Protein AF-A0A7X0P874-F1 (afdb_monomer_lite)

Secondary structure (DSSP, 8-state):
-EEEEEETTEEEEEEEEETTEEEEEEEESHHHHHHHHHHHHHHHHHHHHHHTPPPPP-HHHHTTT---

Structure (mmCIF, N/CA/C/O backbone):
data_AF-A0A7X0P874-F1
#
_entry.id   AF-A0A7X0P874-F1
#
loop_
_atom_site.group_PDB
_atom_site.id
_atom_site.type_symbol
_atom_site.label_atom_id
_atom_site.label_alt_id
_atom_site.label_comp_id
_atom_site.label_asym_id
_atom_site.label_entity_id
_atom_site.label_seq_id
_atom_site.pdbx_PDB_ins_code
_atom_site.Cartn_x
_atom_site.Cartn_y
_atom_site.Cartn_z
_atom_site.occupancy
_atom_site.B_iso_or_equiv
_atom_site.auth_seq_id
_atom_site.auth_comp_id
_atom_site.auth_asym_id
_atom_site.auth_atom_id
_atom_site.pdbx_PDB_model_num
ATOM 1 N N . MET A 1 1 ? 4.041 -2.588 -8.901 1.00 79.00 1 MET A N 1
ATOM 2 C CA . MET A 1 1 ? 3.088 -1.563 -8.418 1.00 79.00 1 MET A CA 1
ATOM 3 C C . MET A 1 1 ? 2.376 -1.979 -7.123 1.00 79.00 1 MET A C 1
ATOM 5 O O . MET A 1 1 ? 1.924 -3.120 -7.020 1.00 79.00 1 MET A O 1
ATOM 9 N N . TYR A 1 2 ? 2.278 -1.060 -6.154 1.00 84.62 2 TYR A N 1
ATOM 10 C CA . TYR A 1 2 ? 1.495 -1.199 -4.915 1.00 84.62 2 TYR A CA 1
ATOM 11 C C . TYR A 1 2 ? 0.357 -0.174 -4.897 1.00 84.62 2 TYR A C 1
ATOM 13 O O . TYR A 1 2 ? 0.505 0.912 -5.450 1.00 84.62 2 TYR A O 1
ATOM 21 N N . GLU A 1 3 ? -0.751 -0.500 -4.241 1.00 84.94 3 GLU A N 1
ATOM 22 C CA . GLU A 1 3 ? -1.948 0.332 -4.155 1.00 84.94 3 GLU A CA 1
ATOM 23 C C . GLU A 1 3 ? -2.458 0.397 -2.711 1.00 84.94 3 GLU A C 1
ATOM 25 O O . GLU A 1 3 ? -2.361 -0.572 -1.953 1.00 84.94 3 GLU A O 1
ATOM 30 N N . PHE A 1 4 ? -2.987 1.556 -2.319 1.00 86.06 4 PHE A N 1
ATOM 31 C CA . PHE A 1 4 ? -3.524 1.789 -0.983 1.00 86.06 4 PHE A CA 1
ATOM 32 C C . PHE A 1 4 ? -5.047 1.891 -1.043 1.00 86.06 4 PHE A C 1
ATOM 34 O O . PHE A 1 4 ? -5.587 2.787 -1.689 1.00 86.06 4 PHE A O 1
ATOM 41 N N . ALA A 1 5 ? -5.737 0.984 -0.358 1.00 87.19 5 ALA A N 1
ATOM 42 C CA . ALA A 1 5 ? -7.192 0.895 -0.363 1.00 87.19 5 ALA A CA 1
ATOM 43 C C . ALA A 1 5 ? -7.764 1.036 1.051 1.00 87.19 5 ALA A C 1
ATOM 45 O O . ALA A 1 5 ? -7.095 0.765 2.049 1.00 87.19 5 ALA A O 1
ATOM 46 N N . SER A 1 6 ? -9.026 1.445 1.154 1.00 88.44 6 SER A N 1
ATOM 47 C CA . SER A 1 6 ? -9.753 1.486 2.421 1.00 88.44 6 SER A CA 1
ATOM 48 C C . SER A 1 6 ? -11.152 0.899 2.268 1.00 88.44 6 SER A C 1
ATOM 50 O O . SER A 1 6 ? -11.781 0.998 1.217 1.00 88.44 6 SER A O 1
ATOM 52 N N . GLY A 1 7 ? -11.635 0.247 3.322 1.00 89.00 7 GLY A N 1
ATOM 53 C CA . GLY A 1 7 ? -12.935 -0.415 3.332 1.00 89.00 7 GLY A CA 1
ATOM 54 C C . GLY A 1 7 ? -13.356 -0.780 4.749 1.00 89.00 7 GLY A C 1
ATOM 55 O O . GLY A 1 7 ? -12.552 -1.285 5.532 1.00 89.00 7 GLY A O 1
ATOM 56 N N . GLY A 1 8 ? -14.607 -0.478 5.111 1.00 83.69 8 GLY A N 1
ATOM 57 C CA . GLY A 1 8 ? -15.158 -0.822 6.429 1.00 83.69 8 GLY A CA 1
ATOM 58 C C . GLY A 1 8 ? -14.357 -0.271 7.620 1.00 83.69 8 GLY A C 1
ATOM 59 O O . GLY A 1 8 ? -14.274 -0.928 8.652 1.00 83.69 8 GLY A O 1
ATOM 60 N N . GLY A 1 9 ? -13.708 0.892 7.471 1.00 85.12 9 GLY A N 1
ATOM 61 C CA . GLY A 1 9 ? -12.858 1.497 8.511 1.00 85.12 9 GLY A CA 1
ATOM 62 C C . GLY A 1 9 ? -11.454 0.890 8.645 1.00 85.12 9 GLY A C 1
ATOM 63 O O . GLY A 1 9 ? -10.706 1.270 9.545 1.00 85.12 9 GLY A O 1
ATOM 64 N N . THR A 1 10 ? -11.083 -0.029 7.753 1.00 87.44 10 THR A N 1
ATOM 65 C CA . THR A 1 10 ? -9.751 -0.642 7.683 1.00 87.44 10 THR A CA 1
ATOM 66 C C . THR A 1 10 ? -9.025 -0.176 6.427 1.00 87.44 10 THR A C 1
ATOM 68 O O . THR A 1 10 ? -9.656 0.132 5.415 1.00 87.44 10 THR A O 1
ATOM 71 N N . PHE A 1 11 ? -7.699 -0.112 6.500 1.00 89.38 11 PHE A N 1
ATOM 72 C CA . PHE A 1 11 ? -6.829 0.219 5.378 1.00 89.38 11 PHE A CA 1
ATOM 73 C C . PHE A 1 11 ? -6.037 -1.011 4.949 1.00 89.38 11 PHE A C 1
ATOM 75 O O . PHE A 1 11 ? -5.611 -1.804 5.793 1.00 89.38 11 PHE A O 1
ATOM 82 N N . PHE A 1 12 ? -5.836 -1.142 3.644 1.00 88.56 12 PHE A N 1
ATOM 83 C CA . PHE A 1 12 ? -5.227 -2.284 2.979 1.00 88.56 12 PHE A CA 1
ATOM 84 C C . PHE A 1 12 ? -4.120 -1.797 2.050 1.00 88.56 12 PHE A C 1
ATOM 86 O O . PHE A 1 12 ? -4.258 -0.775 1.377 1.00 88.56 12 PHE A O 1
ATOM 93 N N . VAL A 1 13 ? -3.033 -2.553 2.000 1.00 88.31 13 VAL A N 1
ATOM 94 C CA . VAL A 1 13 ? -1.934 -2.359 1.061 1.00 88.31 13 VAL A CA 1
ATOM 95 C C . VAL A 1 13 ? -1.947 -3.533 0.101 1.00 88.31 13 VAL A C 1
ATOM 97 O O . VAL A 1 13 ? -1.697 -4.671 0.502 1.00 88.31 13 VAL A O 1
ATOM 100 N N . LEU A 1 14 ? -2.249 -3.261 -1.159 1.00 90.69 14 LEU A N 1
ATOM 101 C CA . LEU A 1 14 ? -2.408 -4.264 -2.198 1.00 90.69 14 LEU A CA 1
ATOM 102 C C . LEU A 1 14 ? -1.198 -4.243 -3.128 1.00 90.69 14 LEU A C 1
ATOM 104 O O . LEU A 1 14 ? -0.762 -3.185 -3.573 1.00 90.69 14 LEU A O 1
ATOM 108 N N . ARG A 1 15 ? -0.671 -5.414 -3.464 1.00 86.81 15 ARG A N 1
ATOM 109 C CA . ARG A 1 15 ? 0.351 -5.587 -4.492 1.00 86.81 15 ARG A CA 1
ATOM 110 C C . ARG A 1 15 ? -0.306 -6.070 -5.774 1.00 86.81 15 ARG A C 1
ATOM 112 O O . ARG A 1 15 ? -1.032 -7.063 -5.766 1.00 86.81 15 ARG A O 1
ATOM 119 N N . HIS A 1 16 ? -0.019 -5.407 -6.889 1.00 84.12 16 HIS A N 1
ATOM 120 C CA . HIS A 1 16 ? -0.444 -5.896 -8.198 1.00 84.12 16 HIS A CA 1
ATOM 121 C C . HIS A 1 16 ? 0.412 -7.099 -8.604 1.00 84.12 16 HIS A C 1
ATOM 123 O O . HIS A 1 16 ? 1.643 -7.017 -8.616 1.00 84.12 16 HIS A O 1
ATOM 129 N N . VAL A 1 17 ? -0.240 -8.222 -8.909 1.00 85.00 17 VAL A N 1
ATOM 130 C CA . VAL A 1 17 ? 0.426 -9.485 -9.290 1.00 85.00 17 VAL A CA 1
ATOM 131 C C . VAL A 1 17 ? 0.168 -9.874 -10.753 1.00 8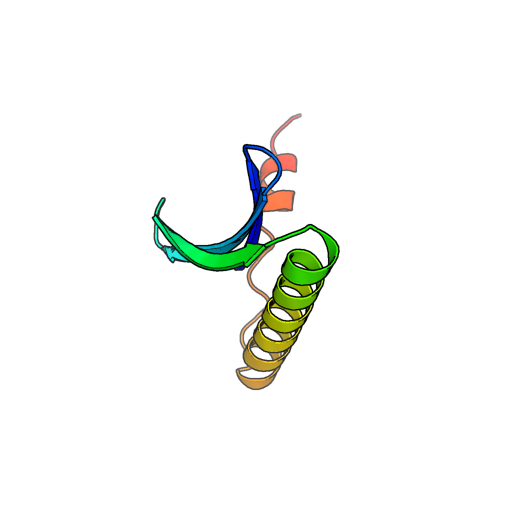5.00 17 VAL A C 1
ATOM 133 O O . V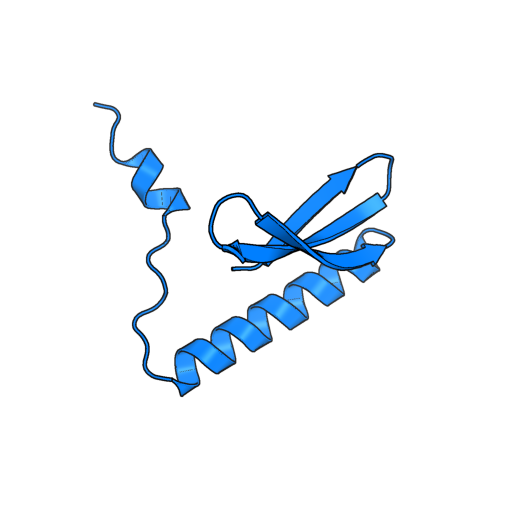AL A 1 17 ? 0.583 -10.945 -11.191 1.00 85.00 17 VAL A O 1
ATOM 136 N N . GLY A 1 18 ? -0.490 -9.001 -11.526 1.00 78.50 18 GLY A N 1
ATOM 137 C CA . GLY A 1 18 ? -0.786 -9.193 -12.949 1.00 78.50 18 GLY A CA 1
ATOM 138 C C . GLY A 1 18 ? -2.282 -9.323 -13.264 1.00 78.50 18 GLY A C 1
ATOM 139 O O . GLY A 1 18 ? -3.068 -9.888 -12.501 1.00 78.50 18 GLY A O 1
ATOM 140 N N . GLY A 1 19 ? -2.695 -8.801 -14.423 1.00 81.19 19 GLY A N 1
ATOM 141 C CA . GLY A 1 19 ? -4.104 -8.768 -14.833 1.00 81.19 19 GLY A CA 1
ATOM 142 C C . GLY A 1 19 ? -4.966 -7.932 -13.878 1.00 81.19 19 GLY A C 1
ATOM 143 O O . GLY A 1 19 ? -4.593 -6.817 -13.528 1.00 81.19 19 GLY A O 1
ATOM 144 N N . ALA A 1 20 ? -6.107 -8.476 -13.446 1.00 77.88 20 ALA A N 1
ATOM 145 C CA . ALA A 1 20 ? -6.993 -7.871 -12.441 1.00 77.88 20 ALA A CA 1
ATOM 146 C C . ALA A 1 20 ? -6.794 -8.467 -11.031 1.00 77.88 20 ALA A C 1
ATOM 148 O O . ALA A 1 20 ? -7.715 -8.455 -10.215 1.00 77.88 20 ALA A O 1
ATOM 149 N N . ARG A 1 21 ? -5.626 -9.068 -10.758 1.00 82.38 21 ARG A N 1
ATOM 150 C CA . ARG A 1 21 ? -5.339 -9.726 -9.479 1.00 82.38 21 ARG A CA 1
ATOM 151 C C . ARG A 1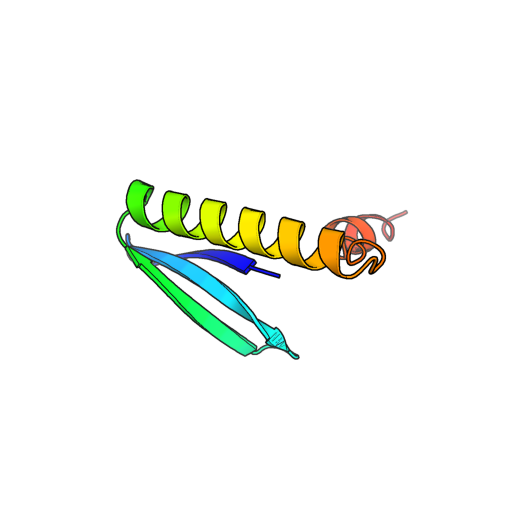 21 ? -4.475 -8.847 -8.588 1.00 82.38 21 ARG A C 1
ATOM 153 O O . ARG A 1 21 ? -3.452 -8.308 -9.013 1.00 82.38 21 ARG A O 1
ATOM 160 N N . TYR A 1 22 ? -4.887 -8.795 -7.331 1.00 84.31 22 TYR A N 1
ATOM 161 C CA . TYR A 1 22 ? -4.217 -8.083 -6.262 1.00 84.31 22 TYR A CA 1
ATOM 162 C C . TYR A 1 22 ? -3.977 -9.041 -5.104 1.00 84.31 22 TYR A C 1
ATOM 164 O O . TYR A 1 22 ? -4.843 -9.853 -4.776 1.00 84.31 22 TYR A O 1
ATOM 172 N N . GLU A 1 23 ? -2.804 -8.938 -4.500 1.00 87.69 23 GLU A N 1
ATOM 173 C CA . GLU A 1 23 ? -2.445 -9.661 -3.287 1.00 87.69 23 GLU A CA 1
ATOM 174 C C . GLU A 1 23 ? -2.436 -8.684 -2.111 1.00 87.69 23 GLU A C 1
ATOM 176 O O . GLU A 1 23 ? -1.887 -7.587 -2.215 1.00 87.69 23 GLU A O 1
ATOM 181 N N . GLU A 1 24 ? -3.060 -9.049 -0.992 1.00 88.25 24 GLU A N 1
ATOM 182 C CA . GLU A 1 24 ? -2.986 -8.242 0.226 1.00 88.25 24 GLU A CA 1
ATOM 183 C C . GLU A 1 24 ? -1.598 -8.402 0.850 1.00 88.25 24 GLU A C 1
ATOM 185 O O . GLU A 1 24 ? -1.243 -9.457 1.367 1.00 88.25 24 GLU A O 1
ATOM 190 N N . THR A 1 25 ? -0.819 -7.328 0.811 1.00 84.56 25 THR A N 1
ATOM 191 C CA . THR A 1 25 ? 0.521 -7.251 1.410 1.00 84.56 25 THR A CA 1
ATOM 192 C C . THR A 1 25 ? 0.513 -6.676 2.821 1.00 84.56 25 THR A C 1
ATOM 194 O O . THR A 1 25 ? 1.485 -6.822 3.558 1.00 84.56 25 THR A O 1
ATOM 197 N N . GLY A 1 26 ? -0.580 -6.033 3.227 1.00 83.56 26 GLY A N 1
ATOM 198 C CA . GLY A 1 26 ? -0.741 -5.541 4.586 1.00 83.56 26 GLY A CA 1
ATOM 199 C C . GLY A 1 26 ? -2.136 -4.998 4.847 1.00 83.56 26 GLY A C 1
ATOM 200 O O . GLY A 1 26 ? -2.828 -4.552 3.935 1.00 83.56 26 GLY A O 1
ATOM 201 N N . ARG A 1 27 ? -2.534 -4.996 6.120 1.00 86.56 27 ARG A N 1
ATOM 202 C CA . ARG A 1 27 ? -3.792 -4.405 6.585 1.00 86.56 27 ARG A CA 1
ATOM 203 C C . ARG A 1 27 ? -3.619 -3.759 7.950 1.00 86.56 27 ARG A C 1
ATOM 205 O O . ARG A 1 27 ? -2.811 -4.215 8.759 1.00 86.56 27 ARG A O 1
ATOM 212 N N . GLY A 1 28 ? -4.417 -2.742 8.249 1.00 87.56 28 GLY A N 1
ATOM 213 C CA . GLY A 1 28 ? -4.445 -2.164 9.588 1.00 87.56 28 GLY A CA 1
ATOM 214 C C . GLY A 1 28 ? -5.161 -0.827 9.692 1.00 87.56 28 GLY A C 1
ATOM 215 O O . G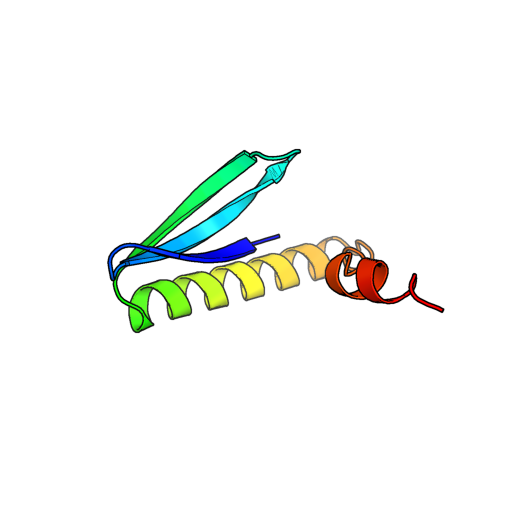LY A 1 28 ? -5.884 -0.392 8.796 1.00 87.56 28 GLY A O 1
ATOM 216 N N . ARG A 1 29 ? -4.945 -0.158 10.829 1.00 87.75 29 ARG A N 1
ATOM 217 C CA . ARG A 1 29 ? -5.333 1.246 11.010 1.00 87.75 29 ARG A CA 1
ATOM 218 C C . ARG A 1 29 ? -4.487 2.131 10.098 1.00 87.75 29 ARG A C 1
ATOM 220 O O . ARG A 1 29 ? -3.333 1.803 9.832 1.00 87.75 29 ARG A O 1
ATOM 227 N N . TYR A 1 30 ? -5.038 3.282 9.714 1.00 82.31 30 TYR A N 1
ATOM 228 C CA . TYR A 1 30 ? -4.410 4.236 8.796 1.00 82.31 30 TYR A CA 1
ATOM 229 C C . TYR A 1 30 ? -2.897 4.441 8.998 1.00 82.31 30 TYR A C 1
ATOM 231 O O . TYR A 1 30 ? -2.161 4.185 8.050 1.00 82.31 30 TYR A O 1
ATOM 239 N N . PRO A 1 31 ? -2.387 4.816 10.192 1.00 86.69 31 PRO A N 1
ATOM 240 C CA . PRO A 1 31 ? -0.957 5.094 10.349 1.00 86.69 31 PRO A CA 1
ATOM 241 C C . PRO A 1 31 ? -0.072 3.862 10.123 1.00 86.69 31 PRO A C 1
ATOM 243 O O . PRO A 1 31 ? 1.027 3.983 9.594 1.00 86.69 31 PRO A O 1
ATOM 246 N N . ILE A 1 32 ? -0.558 2.672 10.485 1.00 86.94 32 ILE A N 1
ATOM 247 C CA . ILE A 1 32 ? 0.187 1.417 10.331 1.00 86.94 32 ILE A CA 1
ATOM 248 C C . ILE A 1 32 ? 0.206 1.005 8.859 1.00 86.94 32 ILE A C 1
ATOM 250 O O . ILE A 1 32 ? 1.258 0.685 8.313 1.00 86.94 32 ILE A O 1
ATOM 254 N N . ALA A 1 33 ? -0.956 1.045 8.206 1.00 84.88 33 ALA A N 1
ATOM 255 C CA . ALA A 1 33 ? -1.079 0.674 6.804 1.00 84.88 33 ALA A CA 1
ATOM 256 C C . ALA A 1 33 ? -0.318 1.657 5.895 1.00 84.88 33 ALA A C 1
ATOM 258 O O . ALA A 1 33 ? 0.331 1.230 4.944 1.00 84.88 33 ALA A O 1
ATOM 259 N N . LEU A 1 34 ? -0.340 2.957 6.211 1.00 86.12 34 LEU A N 1
ATOM 260 C CA . LEU A 1 34 ? 0.402 3.976 5.470 1.00 86.12 34 LEU A CA 1
ATOM 261 C C . LEU A 1 34 ? 1.918 3.777 5.593 1.00 86.12 34 LEU A C 1
ATOM 263 O O . LEU A 1 34 ? 2.618 3.838 4.588 1.00 86.12 34 LEU A O 1
ATOM 267 N N . ALA A 1 35 ? 2.426 3.495 6.798 1.00 87.81 35 ALA A N 1
ATOM 268 C CA . ALA A 1 35 ? 3.846 3.206 6.997 1.00 87.81 35 ALA A CA 1
ATOM 269 C C . ALA A 1 35 ? 4.293 1.965 6.204 1.00 87.81 35 ALA A C 1
ATOM 271 O O . ALA A 1 35 ? 5.340 1.991 5.559 1.00 87.81 35 ALA A O 1
ATOM 272 N N . ALA A 1 36 ? 3.473 0.907 6.196 1.00 86.56 36 ALA A N 1
ATOM 273 C CA . ALA A 1 36 ? 3.733 -0.291 5.401 1.00 86.56 36 ALA A CA 1
ATOM 274 C C . ALA A 1 36 ? 3.738 0.004 3.890 1.00 86.56 36 ALA A C 1
ATOM 276 O O . ALA A 1 36 ? 4.627 -0.457 3.180 1.00 86.56 36 ALA A O 1
ATOM 277 N N . TYR A 1 37 ? 2.788 0.809 3.404 1.00 85.44 37 TYR A N 1
ATOM 278 C CA . TYR A 1 37 ? 2.744 1.236 2.005 1.00 85.44 37 TYR A CA 1
ATOM 279 C C . TYR A 1 37 ? 3.996 2.025 1.599 1.00 85.44 37 TYR A C 1
ATOM 281 O O . TYR A 1 37 ? 4.611 1.692 0.589 1.00 85.44 37 TYR A O 1
ATOM 289 N N . ILE A 1 38 ? 4.409 3.018 2.396 1.00 88.12 38 ILE A N 1
ATOM 290 C CA . ILE A 1 38 ? 5.605 3.831 2.114 1.00 88.12 38 ILE A CA 1
ATOM 291 C C . ILE A 1 38 ? 6.847 2.940 2.012 1.00 88.12 38 ILE A C 1
ATOM 293 O O . ILE A 1 38 ? 7.549 3.003 1.006 1.00 88.12 38 ILE A O 1
ATOM 297 N N . ALA A 1 39 ? 7.070 2.059 2.992 1.00 88.38 39 ALA A N 1
ATOM 298 C CA . ALA A 1 39 ? 8.221 1.156 2.989 1.00 88.38 39 ALA A CA 1
ATOM 299 C C . ALA A 1 39 ? 8.251 0.247 1.745 1.00 88.38 39 ALA A C 1
ATOM 301 O O . ALA A 1 39 ? 9.306 0.042 1.145 1.00 88.38 39 ALA A O 1
ATOM 302 N N . LEU A 1 40 ? 7.089 -0.265 1.323 1.00 85.06 40 LEU A N 1
ATOM 303 C CA . LEU A 1 40 ? 6.973 -1.119 0.138 1.00 85.06 40 LEU A CA 1
ATOM 304 C C . LEU A 1 40 ? 7.235 -0.354 -1.165 1.00 85.06 40 LEU A C 1
ATOM 306 O O . LEU A 1 40 ? 7.914 -0.879 -2.047 1.00 85.06 40 LEU A O 1
ATOM 310 N N . VAL A 1 41 ? 6.742 0.882 -1.292 1.00 84.38 41 VAL A N 1
ATOM 311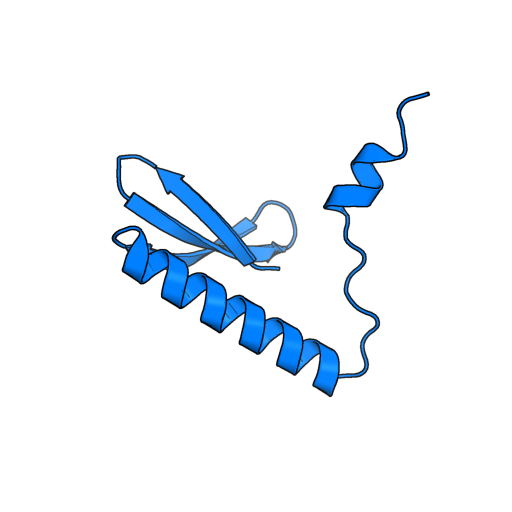 C CA . VAL A 1 41 ? 7.011 1.731 -2.466 1.00 84.38 41 VAL A CA 1
ATOM 312 C C . VAL A 1 41 ? 8.484 2.135 -2.526 1.00 84.38 41 VAL A C 1
ATOM 314 O O . VAL A 1 41 ? 9.090 2.065 -3.594 1.00 84.38 41 VAL A O 1
ATOM 317 N N . GLU A 1 42 ? 9.089 2.501 -1.396 1.00 85.81 42 GLU A N 1
ATOM 318 C CA . GLU A 1 42 ? 10.515 2.835 -1.327 1.00 85.81 42 GLU A CA 1
ATOM 319 C C . GLU A 1 42 ? 11.397 1.648 -1.724 1.00 85.81 42 GLU A C 1
ATOM 321 O O . GLU A 1 42 ? 12.298 1.803 -2.552 1.00 85.81 42 GLU A O 1
ATOM 326 N N . GLN A 1 43 ? 11.105 0.452 -1.201 1.00 83.19 43 GLN A N 1
ATOM 327 C CA . GLN A 1 43 ? 11.817 -0.769 -1.573 1.00 83.19 43 GLN A CA 1
ATOM 328 C C . GLN A 1 43 ? 11.640 -1.090 -3.061 1.00 83.19 43 GLN A C 1
ATOM 330 O O . GLN A 1 43 ? 12.609 -1.406 -3.746 1.00 83.19 43 GLN A O 1
ATOM 335 N N . HIS A 1 44 ? 10.425 -0.942 -3.589 1.00 81.75 44 HIS A N 1
ATOM 336 C CA . HIS A 1 44 ? 10.150 -1.144 -5.009 1.00 81.75 44 HIS A CA 1
ATOM 337 C C . HIS A 1 44 ? 10.952 -0.183 -5.891 1.00 81.75 44 HIS A C 1
ATOM 339 O O . HIS A 1 44 ? 11.561 -0.603 -6.873 1.00 81.75 44 HIS A O 1
ATOM 345 N N . HIS A 1 45 ? 11.003 1.100 -5.527 1.00 77.81 45 HIS A N 1
ATOM 346 C CA . HIS A 1 45 ? 11.797 2.102 -6.237 1.00 77.81 45 HIS A CA 1
ATOM 347 C C . HIS A 1 45 ? 13.298 1.804 -6.170 1.00 77.81 45 HIS A C 1
ATOM 349 O O . HIS A 1 45 ? 14.005 1.994 -7.162 1.00 77.81 45 HIS A O 1
ATOM 355 N N . ALA A 1 46 ? 13.796 1.340 -5.021 1.00 79.00 46 ALA A N 1
ATOM 356 C CA . ALA A 1 46 ? 15.187 0.930 -4.867 1.00 79.00 46 ALA A CA 1
ATOM 357 C C . ALA A 1 46 ? 15.523 -0.274 -5.762 1.00 79.00 46 ALA A C 1
ATOM 359 O O . ALA A 1 46 ? 16.526 -0.234 -6.478 1.00 79.00 46 ALA A O 1
ATOM 360 N N . ASP A 1 47 ? 14.652 -1.286 -5.797 1.00 76.19 47 ASP A N 1
ATOM 361 C CA . ASP A 1 47 ? 14.798 -2.468 -6.650 1.00 76.19 47 ASP A CA 1
ATOM 362 C C . ASP A 1 47 ? 14.780 -2.100 -8.141 1.00 76.19 47 ASP A C 1
ATOM 364 O O . ASP A 1 47 ? 15.638 -2.555 -8.902 1.00 76.19 47 ASP A O 1
ATOM 368 N N . HIS A 1 48 ? 13.861 -1.224 -8.564 1.00 69.94 48 HIS A N 1
ATOM 369 C CA . HIS A 1 48 ? 13.811 -0.726 -9.943 1.00 69.94 48 HIS A CA 1
ATOM 370 C C . HIS A 1 48 ? 15.073 0.056 -10.322 1.00 69.94 48 HIS A C 1
ATOM 372 O O . HIS A 1 48 ? 15.639 -0.162 -11.395 1.00 69.94 48 HIS A O 1
ATOM 378 N N . ARG A 1 49 ? 15.566 0.922 -9.426 1.00 64.81 49 ARG A N 1
ATOM 379 C CA . ARG A 1 49 ? 16.813 1.671 -9.641 1.00 64.81 49 ARG A CA 1
ATOM 380 C C . ARG A 1 49 ? 18.025 0.738 -9.732 1.00 64.81 49 ARG A C 1
ATOM 382 O O . ARG A 1 49 ? 18.900 0.978 -10.559 1.00 64.81 49 ARG A O 1
ATOM 389 N N . GLY A 1 50 ? 18.071 -0.321 -8.923 1.00 66.56 50 GLY A N 1
ATOM 390 C CA . GLY A 1 50 ? 19.150 -1.313 -8.934 1.00 66.56 50 GLY A CA 1
ATOM 391 C C . GLY A 1 50 ? 19.170 -2.197 -10.184 1.00 66.56 50 GLY A C 1
ATOM 392 O O . GLY A 1 50 ? 20.239 -2.618 -10.617 1.00 66.56 50 GLY A O 1
ATOM 393 N N . ARG A 1 51 ? 18.007 -2.446 -10.799 1.00 61.72 51 ARG A N 1
ATOM 394 C CA . ARG A 1 51 ? 17.883 -3.249 -12.029 1.00 61.72 51 ARG A CA 1
ATOM 395 C C . ARG A 1 51 ? 18.165 -2.474 -13.317 1.00 61.72 51 ARG A C 1
ATOM 397 O O . ARG A 1 51 ? 18.240 -3.088 -14.376 1.00 61.72 51 ARG A O 1
ATOM 404 N N . GLY A 1 52 ? 18.319 -1.147 -13.252 1.00 57.12 52 GLY A N 1
ATOM 405 C CA . GLY A 1 52 ? 18.497 -0.299 -14.439 1.00 57.12 52 GLY A CA 1
ATOM 406 C C . GLY A 1 52 ? 17.289 -0.311 -15.387 1.00 57.12 52 GLY A C 1
ATOM 407 O O . GLY A 1 52 ? 17.385 0.164 -16.519 1.00 57.12 52 GLY A O 1
ATOM 408 N N . GLU A 1 53 ? 16.157 -0.859 -14.941 1.00 49.75 53 GLU A N 1
ATOM 409 C CA . GLU A 1 53 ? 14.921 -0.894 -15.707 1.00 49.75 53 GLU A CA 1
ATOM 410 C C . GLU A 1 53 ? 14.335 0.515 -15.757 1.00 49.75 53 GLU A C 1
ATOM 412 O O . GLU A 1 53 ? 14.230 1.216 -14.746 1.00 49.75 53 GLU A O 1
ATOM 417 N N . ARG A 1 54 ? 13.983 0.945 -16.972 1.00 49.84 54 ARG A N 1
ATOM 418 C CA . ARG A 1 54 ? 13.303 2.217 -17.226 1.00 49.84 54 ARG A CA 1
ATOM 419 C C . ARG A 1 54 ? 12.086 2.274 -16.289 1.00 49.84 54 ARG A C 1
ATOM 421 O O . ARG A 1 54 ? 11.350 1.286 -16.277 1.00 49.84 54 ARG A O 1
ATOM 428 N N . PRO A 1 55 ? 11.895 3.354 -15.503 1.00 54.44 55 PRO A N 1
ATOM 429 C CA . PRO A 1 55 ? 10.781 3.442 -14.565 1.00 54.44 55 PRO A CA 1
ATOM 430 C C . PRO A 1 55 ? 9.498 3.063 -15.296 1.00 54.44 55 PRO A C 1
ATOM 432 O O . PRO A 1 55 ? 9.271 3.532 -16.418 1.00 54.44 55 PRO A O 1
ATOM 435 N N . GLU A 1 56 ? 8.747 2.135 -14.699 1.00 53.78 56 GLU A N 1
ATOM 436 C CA . GLU A 1 56 ? 7.495 1.624 -15.248 1.00 53.78 56 GLU A CA 1
ATOM 437 C C . GLU A 1 56 ? 6.659 2.840 -15.677 1.00 53.78 56 GLU A C 1
ATOM 439 O O . GLU A 1 56 ? 6.486 3.758 -14.870 1.00 53.78 56 GLU A O 1
ATOM 444 N N . PRO A 1 57 ? 6.258 2.954 -16.959 1.00 50.16 57 PRO A N 1
ATOM 445 C CA . PRO A 1 57 ? 5.572 4.148 -17.418 1.00 50.16 57 PRO A CA 1
ATOM 446 C C . PRO A 1 57 ? 4.299 4.307 -16.596 1.00 50.16 57 PRO A C 1
ATOM 448 O O . PRO A 1 57 ? 3.484 3.389 -16.552 1.00 50.16 57 PRO A O 1
AT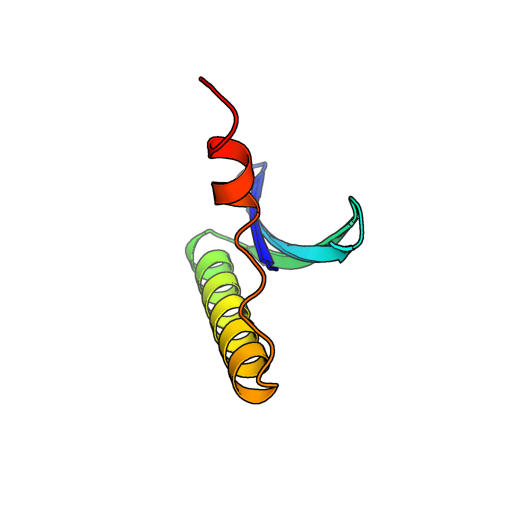OM 451 N N . ASP A 1 58 ? 4.141 5.468 -15.961 1.00 49.00 58 ASP A N 1
ATOM 452 C CA . ASP A 1 58 ? 2.945 5.850 -15.218 1.00 49.00 58 ASP A CA 1
ATOM 453 C C . ASP A 1 58 ? 1.713 5.765 -16.134 1.00 49.00 58 ASP A C 1
ATOM 455 O O . ASP A 1 58 ? 1.313 6.719 -16.811 1.00 49.00 58 ASP A O 1
ATOM 459 N N . THR A 1 59 ? 1.074 4.595 -16.179 1.00 53.56 59 THR A N 1
ATOM 460 C CA . THR A 1 59 ? -0.147 4.380 -16.963 1.00 53.56 59 THR A CA 1
ATOM 461 C C . THR A 1 59 ? -1.332 5.154 -16.390 1.00 53.56 59 THR A C 1
ATOM 463 O O . THR A 1 59 ? -2.348 5.302 -17.070 1.00 53.56 59 THR A O 1
ATOM 466 N N . TYR A 1 60 ? -1.199 5.687 -15.170 1.00 49.62 60 TYR A N 1
ATOM 467 C CA . TYR A 1 60 ? -2.193 6.563 -14.556 1.00 49.62 60 TYR A CA 1
ATOM 468 C C . TYR A 1 60 ? -2.290 7.914 -15.286 1.00 49.62 60 TYR A C 1
ATOM 470 O O . TYR A 1 60 ? -3.397 8.362 -15.575 1.00 49.62 60 TYR A O 1
ATOM 478 N N . LEU A 1 61 ? -1.159 8.499 -15.708 1.00 48.56 61 LEU A N 1
ATOM 479 C CA . LEU A 1 61 ? -1.130 9.728 -16.521 1.00 48.56 61 LEU A CA 1
ATOM 480 C C . LEU A 1 61 ? -1.384 9.460 -18.013 1.00 48.56 61 LEU A C 1
ATOM 482 O O . LEU A 1 61 ? -1.956 10.297 -18.709 1.00 48.56 61 LEU A O 1
ATOM 486 N N . ALA A 1 62 ? -1.029 8.275 -18.523 1.00 47.84 62 ALA A N 1
ATOM 487 C CA . ALA A 1 62 ? -1.269 7.925 -19.928 1.00 47.84 62 ALA A CA 1
ATOM 488 C C . ALA A 1 62 ? -2.768 7.841 -20.288 1.00 47.84 62 ALA A C 1
ATOM 490 O O . ALA A 1 62 ? -3.139 8.023 -21.450 1.00 47.84 62 ALA A O 1
ATOM 491 N N . ARG A 1 63 ? -3.646 7.593 -19.303 1.00 45.84 63 ARG A N 1
ATOM 492 C CA . ARG A 1 63 ? -5.102 7.570 -19.512 1.00 45.84 63 ARG A CA 1
ATOM 493 C C . ARG A 1 63 ? -5.721 8.970 -19.584 1.00 45.84 63 ARG A C 1
ATOM 495 O O . ARG A 1 63 ? -6.790 9.116 -20.175 1.00 45.84 63 ARG A O 1
ATOM 502 N N . GLU A 1 64 ? -5.050 9.989 -19.052 1.00 46.84 64 GLU A N 1
ATOM 503 C CA . GLU A 1 64 ? -5.534 11.377 -19.062 1.00 46.84 64 GLU A CA 1
ATOM 504 C C . GLU A 1 64 ? -5.135 12.149 -20.336 1.00 46.84 64 GLU A C 1
ATOM 506 O O . GLU A 1 64 ? -5.632 13.240 -20.583 1.00 46.84 64 GLU A O 1
ATOM 511 N N . GLY A 1 65 ? -4.306 11.555 -21.206 1.00 44.69 65 GLY A N 1
ATOM 512 C CA . GLY A 1 65 ? -3.886 12.145 -22.486 1.00 44.69 65 GLY A CA 1
ATOM 513 C C . GLY A 1 65 ? -4.798 11.863 -23.692 1.00 44.69 65 GLY A C 1
ATOM 514 O O . GLY A 1 65 ? -4.470 12.271 -24.803 1.00 44.69 65 GLY A O 1
ATOM 515 N N . ARG A 1 66 ? -5.926 11.155 -23.527 1.00 46.81 66 ARG A N 1
ATOM 516 C CA . ARG A 1 66 ? -6.935 10.957 -24.594 1.00 46.81 66 ARG A CA 1
ATOM 517 C C . ARG A 1 66 ? -8.300 11.508 -24.185 1.00 46.81 66 ARG A C 1
ATOM 519 O O . ARG A 1 66 ? -9.267 10.761 -24.045 1.00 46.81 66 ARG A O 1
ATOM 526 N N . ARG A 1 67 ? -8.388 12.827 -24.028 1.00 45.88 67 ARG A N 1
ATOM 527 C CA . ARG A 1 67 ? -9.629 13.591 -24.230 1.00 45.88 67 ARG A CA 1
ATOM 528 C C . ARG A 1 67 ? -9.276 14.933 -24.868 1.00 45.88 67 ARG A C 1
ATOM 530 O O . ARG A 1 67 ? -8.617 15.740 -24.225 1.00 45.88 67 ARG A O 1
ATOM 537 N N . GLY A 1 68 ? -9.745 15.141 -26.098 1.00 38.84 68 GLY A N 1
ATOM 538 C CA . GLY A 1 68 ? -9.618 16.385 -26.860 1.00 38.84 68 GLY A CA 1
ATOM 539 C C . GLY A 1 68 ? -9.084 16.135 -28.251 1.00 38.84 68 GLY A C 1
ATOM 540 O O . GLY A 1 68 ? -7.881 16.395 -28.443 1.00 38.84 68 GLY A O 1
#

Organism: NCBI:txid46180

Foldseek 3Di:
DWDWDDDPQKIFIWDDPDDPDTDTPDIGHDVVRVVVNVVVVVVVVVVCVVVVPDPDPPVVVVVVPPDD

Radius of gyration: 14.12 Å; chains: 1; bounding box: 34×26×38 Å

Sequence (68 aa):
MYEFASGGGTFFVLRHVGGARYEETGRGRYPIALAAYIALVEQHHADHRGRGERPEPDTYLAREGRRG

pLDDT: mean 74.86, std 16.01, range [38.84, 90.69]